Protein AF-A0A0L0MGU8-F1 (afdb_monomer_lite)

Sequence (139 aa):
MKKSCTVQTLVAVFSLLPMLAVAAPAAGQEAASKDTGKTVSWYADHQQERAQMQLRCLDDPGHLGTTPDCINAERGAIEAAHRRPRTGFGVMDPNNPAFWSEDPSTRAAKISMCRLNPQLDYCDAARRSLLIEAGKAKR

Radius of gyration: 28.42 Å; chains: 1; bounding box: 61×75×58 Å

Foldseek 3Di:
DDDDDDDDDDDDDDDDDDDDDDDDDDDPPPPPPPVQADALCVLLVQQQVLLVLCVVCLVCVPPPVPRNNNVSSLSSLVVNLVPDDDDPPFDDDLLALRNLSNPVVVLSVLCVVCVVPVPDPSNCSSNQNSCVSNVNDPD

Organism: NCBI:txid242163

Structure (mmCIF, N/CA/C/O backbone):
data_AF-A0A0L0MGU8-F1
#
_entry.id   AF-A0A0L0MGU8-F1
#
loop_
_atom_site.group_PDB
_atom_site.id
_atom_site.type_symbol
_atom_site.label_atom_id
_atom_site.label_alt_id
_atom_site.label_comp_id
_atom_site.label_asym_id
_atom_site.label_entity_id
_atom_site.label_seq_id
_atom_site.pdbx_PDB_ins_code
_atom_site.Cartn_x
_atom_site.Cartn_y
_atom_site.Cartn_z
_atom_site.occupancy
_atom_site.B_iso_or_equiv
_atom_site.auth_seq_id
_atom_site.auth_comp_id
_atom_site.auth_asym_id
_atom_site.auth_atom_id
_atom_site.pdbx_PDB_model_num
ATOM 1 N N . MET A 1 1 ? -19.861 62.316 21.724 1.00 36.38 1 MET A N 1
ATOM 2 C CA . MET A 1 1 ? -21.006 62.907 22.454 1.00 36.38 1 MET A CA 1
ATOM 3 C C . MET A 1 1 ? -21.887 61.764 22.935 1.00 36.38 1 MET A C 1
ATOM 5 O O . MET A 1 1 ? -22.315 60.966 22.117 1.00 36.38 1 MET A O 1
ATOM 9 N N . LYS A 1 2 ? -22.043 61.613 24.254 1.00 44.69 2 LYS A N 1
ATOM 10 C CA . LYS A 1 2 ? -22.791 60.523 24.902 1.00 44.69 2 LYS A CA 1
ATOM 11 C C . LYS A 1 2 ? -24.283 60.863 24.902 1.00 44.69 2 LYS A C 1
ATOM 13 O O . LYS A 1 2 ? -24.621 61.922 25.421 1.00 44.69 2 LYS A O 1
ATOM 18 N N . LYS A 1 3 ? -25.147 59.980 24.390 1.00 49.97 3 LYS A N 1
ATOM 19 C CA . LYS A 1 3 ? -26.580 59.939 24.731 1.00 49.97 3 LYS A CA 1
ATOM 20 C C . LYS A 1 3 ? -27.072 58.492 24.704 1.00 49.97 3 LYS A C 1
ATOM 22 O O . LYS A 1 3 ? -27.180 57.890 23.642 1.00 49.97 3 LYS A O 1
ATOM 27 N N . SER A 1 4 ? -27.337 57.964 25.892 1.00 45.44 4 SER A N 1
ATOM 28 C CA . SER A 1 4 ? -28.213 56.815 26.107 1.00 45.44 4 SER A CA 1
ATOM 29 C C . SER A 1 4 ? -29.667 57.258 25.928 1.00 45.44 4 SER A C 1
ATOM 31 O O . SER A 1 4 ? -30.007 58.369 26.334 1.00 45.44 4 SER A O 1
ATOM 33 N N . CYS A 1 5 ? -30.522 56.378 25.406 1.00 52.78 5 CYS A N 1
ATOM 34 C CA . CYS A 1 5 ? -31.969 56.441 25.605 1.00 52.78 5 CYS A CA 1
ATOM 35 C C . CYS A 1 5 ? -32.455 55.069 26.079 1.00 52.78 5 CYS A C 1
ATOM 37 O O . CYS A 1 5 ? -32.293 54.065 25.390 1.00 52.78 5 CYS A O 1
ATOM 39 N N . THR A 1 6 ? -33.021 55.068 27.279 1.00 51.78 6 THR A N 1
ATOM 40 C CA . THR A 1 6 ? -33.770 53.978 27.910 1.00 51.78 6 THR A CA 1
ATOM 41 C C . THR A 1 6 ? -35.263 54.199 27.648 1.00 51.78 6 THR A C 1
ATOM 43 O O . THR A 1 6 ? -35.651 55.339 27.402 1.00 51.78 6 THR A O 1
ATOM 46 N N . VAL A 1 7 ? -36.057 53.126 27.778 1.00 45.31 7 VAL A N 1
ATOM 47 C CA . VAL A 1 7 ? -37.510 52.990 28.076 1.00 45.31 7 VAL A CA 1
ATOM 48 C C . VAL A 1 7 ? -38.014 51.889 27.126 1.00 45.31 7 VAL A C 1
ATOM 50 O O . VAL A 1 7 ? -37.855 51.999 25.922 1.00 45.31 7 VAL A O 1
ATOM 53 N N . GLN A 1 8 ? -38.505 50.739 27.585 1.00 46.28 8 GLN A N 1
ATOM 54 C CA . GLN A 1 8 ? -39.774 50.649 28.293 1.00 46.28 8 GLN A CA 1
ATOM 55 C C . GLN A 1 8 ? -39.911 49.305 29.020 1.00 46.28 8 GLN A C 1
ATOM 57 O O . GLN A 1 8 ? -39.712 48.236 28.450 1.00 46.28 8 GLN A O 1
ATOM 62 N N . THR A 1 9 ? -40.259 49.390 30.295 1.00 50.53 9 THR A N 1
ATOM 63 C CA . THR A 1 9 ? -40.618 48.299 31.196 1.00 50.53 9 THR A CA 1
ATOM 64 C C . THR A 1 9 ? -42.055 47.843 30.945 1.00 50.53 9 THR A C 1
ATOM 66 O O . THR A 1 9 ? -42.967 48.666 30.935 1.00 50.53 9 THR A O 1
ATOM 69 N N . LEU A 1 10 ? -42.276 46.531 30.859 1.00 52.03 10 LEU A N 1
ATOM 70 C CA . LEU A 1 10 ? -43.550 45.908 31.216 1.00 52.03 10 LEU A CA 1
ATOM 71 C C . LEU A 1 10 ? -43.254 44.742 32.158 1.00 52.03 10 LEU A C 1
ATOM 73 O O . LEU A 1 10 ? -42.596 43.769 31.804 1.00 52.03 10 LEU A O 1
ATOM 77 N N . VAL A 1 11 ? -43.695 44.922 33.398 1.00 45.81 11 VAL A N 1
ATOM 78 C CA . VAL A 1 11 ? -43.635 43.955 34.489 1.00 45.81 11 VAL A CA 1
ATOM 79 C C . VAL A 1 11 ? -44.776 42.960 34.294 1.00 45.81 11 VAL A C 1
ATOM 81 O O . VAL A 1 11 ? -45.930 43.371 34.200 1.00 45.81 11 VAL A O 1
ATOM 84 N N . ALA A 1 12 ? -44.470 41.665 34.293 1.00 48.97 12 ALA A N 1
ATOM 85 C CA . ALA A 1 12 ? -45.439 40.612 34.571 1.00 48.97 12 ALA A CA 1
ATOM 86 C C . ALA A 1 12 ? -44.820 39.645 35.588 1.00 48.97 12 ALA A C 1
ATOM 88 O O . ALA A 1 12 ? -43.673 39.220 35.460 1.00 48.97 12 ALA A O 1
ATOM 89 N N . VAL A 1 13 ? -45.580 39.405 36.648 1.00 48.03 13 VAL A N 1
ATOM 90 C CA . VAL A 1 13 ? -45.213 38.732 37.897 1.00 48.03 13 VAL A CA 1
ATOM 91 C C . VAL A 1 13 ? -45.676 37.265 37.839 1.00 48.03 13 VAL A C 1
ATOM 93 O O . VAL A 1 13 ? -46.627 36.972 37.122 1.00 48.03 13 VAL A O 1
ATOM 96 N N . PHE A 1 14 ? -45.072 36.406 38.678 1.00 41.47 14 PHE A N 1
ATOM 97 C CA . PHE A 1 14 ? -45.478 35.030 39.042 1.00 41.47 14 PHE A CA 1
ATOM 98 C C . PHE A 1 14 ? -45.210 33.961 37.957 1.00 41.47 14 PHE A C 1
ATOM 100 O O . PHE A 1 14 ? -45.707 34.045 36.849 1.00 41.47 14 PHE A O 1
ATOM 107 N N . SER A 1 15 ? -44.451 32.884 38.184 1.00 46.53 15 SER A N 1
ATOM 108 C CA . SER A 1 15 ? -44.480 31.981 39.341 1.00 46.53 15 SER A CA 1
ATOM 109 C C . SER A 1 15 ? -43.186 31.157 39.448 1.00 46.53 15 SER A C 1
ATOM 111 O O . SER A 1 15 ? -42.665 30.686 38.438 1.00 46.53 15 SER A O 1
ATOM 113 N N . LEU A 1 16 ? -42.705 30.933 40.676 1.00 51.34 16 LEU A N 1
ATOM 114 C CA . LEU A 1 16 ? -41.735 29.881 40.993 1.00 51.34 16 LEU A CA 1
ATOM 115 C C . LEU A 1 16 ? -42.371 28.498 40.765 1.00 51.34 16 LEU A C 1
ATOM 117 O O . LEU A 1 16 ? -43.395 28.194 41.375 1.00 51.34 16 LEU A O 1
ATOM 121 N N . LEU A 1 17 ? -41.715 27.642 39.978 1.00 47.06 17 LEU A N 1
ATOM 122 C CA . LEU A 1 17 ? -41.914 26.188 39.981 1.00 47.06 17 LEU A CA 1
ATOM 123 C C . LEU A 1 17 ? -40.581 25.509 40.354 1.00 47.06 17 LEU A C 1
ATOM 125 O O . LEU A 1 17 ? -39.567 25.812 39.722 1.00 47.06 17 LEU A O 1
ATOM 129 N N . PRO A 1 18 ? -40.544 24.593 41.340 1.00 48.75 18 PRO A N 1
ATOM 130 C CA . PRO A 1 18 ? -39.345 23.832 41.666 1.00 48.75 18 PRO A CA 1
ATOM 131 C C . PRO A 1 18 ? -39.256 22.615 40.733 1.00 48.75 18 PRO A C 1
ATOM 133 O O . PRO A 1 18 ? -40.140 21.760 40.747 1.00 48.75 18 PRO A O 1
ATOM 136 N N . MET A 1 19 ? -38.200 22.503 39.922 1.00 51.31 19 MET A N 1
ATOM 137 C CA . MET A 1 19 ? -37.907 21.246 39.223 1.00 51.31 19 MET A CA 1
ATOM 138 C C . MET A 1 19 ? -37.027 20.358 40.106 1.00 51.31 19 MET A C 1
ATOM 140 O O . MET A 1 19 ? -35.872 20.672 40.389 1.00 51.31 19 MET A O 1
ATOM 144 N N . LEU A 1 20 ? -37.629 19.254 40.550 1.00 50.72 20 LEU A N 1
ATOM 145 C CA . LEU A 1 20 ? -37.010 18.116 41.221 1.00 50.72 20 LEU A CA 1
ATOM 146 C C . LEU A 1 20 ? -35.791 17.604 40.439 1.00 50.72 20 LEU A C 1
ATOM 148 O O . LEU A 1 20 ? -35.896 17.244 39.267 1.00 50.72 20 LEU A O 1
ATOM 152 N N . ALA A 1 21 ? -34.657 17.494 41.127 1.00 55.78 21 ALA A N 1
ATOM 153 C CA . ALA A 1 21 ? -33.496 16.752 40.663 1.00 55.78 21 ALA A CA 1
ATOM 154 C C . ALA A 1 21 ? -33.784 15.241 40.731 1.00 55.78 21 ALA A C 1
ATOM 156 O O . ALA A 1 21 ? -33.847 14.663 41.816 1.00 55.78 21 ALA A O 1
ATOM 157 N N . VAL A 1 22 ? -33.947 14.593 39.575 1.00 57.03 22 VAL A N 1
ATOM 158 C CA . VAL A 1 22 ? -33.895 13.129 39.461 1.00 57.03 22 VAL A CA 1
ATOM 159 C C . VAL A 1 22 ? -32.433 12.728 39.285 1.00 57.03 22 VAL A C 1
ATOM 161 O O . VAL A 1 22 ? -31.855 12.884 38.212 1.00 57.03 22 VAL A O 1
ATOM 164 N N . ALA A 1 23 ? -31.829 12.219 40.357 1.00 57.06 23 ALA A N 1
ATOM 165 C CA . ALA A 1 23 ? -30.581 11.474 40.286 1.00 57.06 23 ALA A CA 1
ATOM 166 C C . ALA A 1 23 ? -30.897 10.045 39.812 1.00 57.06 23 ALA A C 1
ATOM 168 O O . ALA A 1 23 ? -31.479 9.258 40.557 1.00 57.06 23 ALA A O 1
ATOM 169 N N . ALA A 1 24 ? -30.546 9.721 38.567 1.00 56.38 24 ALA A N 1
ATOM 170 C CA . ALA A 1 24 ? -30.575 8.350 38.060 1.00 56.38 24 ALA A CA 1
ATOM 171 C C . ALA A 1 24 ? -29.214 7.667 38.315 1.00 56.38 24 ALA A C 1
ATOM 173 O O . ALA A 1 24 ? -28.176 8.305 38.1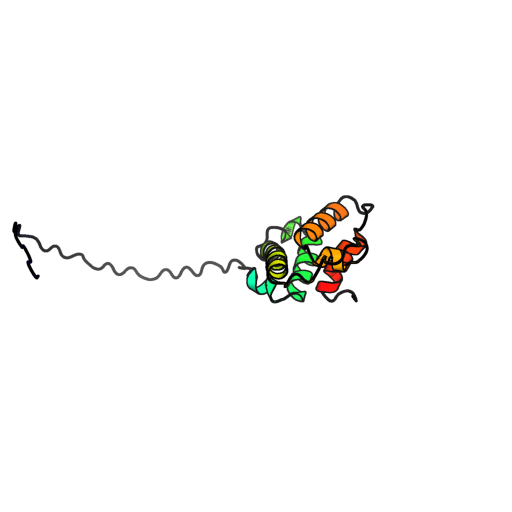14 1.00 56.38 24 ALA A O 1
ATOM 174 N N . PRO A 1 25 ? -29.192 6.395 38.760 1.00 46.19 25 PRO A N 1
ATOM 175 C CA . PRO A 1 25 ? -27.962 5.666 39.028 1.00 46.19 25 PRO A CA 1
ATOM 176 C C . PRO A 1 25 ? -27.292 5.190 37.733 1.00 46.19 25 PRO A C 1
ATOM 178 O O . PRO A 1 25 ? -27.918 5.038 36.685 1.00 46.19 25 PRO A O 1
ATOM 181 N N . ALA A 1 26 ? -25.987 4.961 37.853 1.00 54.75 26 ALA A N 1
ATOM 182 C CA . ALA A 1 26 ? -25.065 4.569 36.803 1.00 54.75 26 ALA A CA 1
ATOM 183 C C . ALA A 1 26 ? -25.521 3.342 35.995 1.00 54.75 26 ALA A C 1
ATOM 185 O O . ALA A 1 26 ? -25.708 2.256 36.537 1.00 54.75 26 ALA A O 1
ATOM 186 N N . ALA A 1 27 ? -25.546 3.496 34.674 1.00 46.25 27 ALA A N 1
ATOM 187 C CA . ALA A 1 27 ? -25.227 2.419 33.752 1.00 46.25 27 ALA A CA 1
ATOM 188 C C . ALA A 1 27 ? -23.926 2.819 33.055 1.00 46.25 27 ALA A C 1
ATOM 190 O O . ALA A 1 27 ? -23.930 3.483 32.020 1.00 46.25 27 ALA A O 1
ATOM 191 N N . GLY A 1 28 ? -22.798 2.453 33.667 1.00 45.72 28 GLY A N 1
ATOM 192 C CA . GLY A 1 28 ? -21.549 2.330 32.933 1.00 45.72 28 GLY A CA 1
ATOM 193 C C . GLY A 1 28 ? -21.774 1.281 31.856 1.00 45.72 28 GLY A C 1
ATOM 194 O O . GLY A 1 28 ? -21.688 0.086 32.120 1.00 45.72 28 GLY A O 1
ATOM 195 N N . GLN A 1 29 ? -22.136 1.726 30.655 1.00 46.06 29 GLN A N 1
ATOM 196 C CA . GLN A 1 29 ? -21.973 0.916 29.465 1.00 46.06 29 GLN A CA 1
ATOM 197 C C . GLN A 1 29 ? -20.467 0.777 29.277 1.00 46.06 29 GLN A C 1
ATOM 199 O O . GLN A 1 29 ? -19.837 1.574 28.585 1.00 46.06 29 GLN A O 1
ATOM 204 N N . GLU A 1 30 ? -19.889 -0.245 29.900 1.00 49.94 30 GLU A N 1
ATOM 205 C CA . GLU A 1 30 ? -18.697 -0.878 29.363 1.00 49.94 30 GLU A CA 1
ATOM 206 C C . GLU A 1 30 ? -19.142 -1.512 28.045 1.00 49.94 30 GLU A C 1
ATOM 208 O O . GLU A 1 30 ? -19.523 -2.678 27.949 1.00 49.94 30 GLU A O 1
ATOM 213 N N . ALA A 1 31 ? -19.255 -0.651 27.030 1.00 45.81 31 ALA A N 1
ATOM 214 C CA . ALA A 1 31 ? -19.404 -1.064 25.661 1.00 45.81 31 ALA A CA 1
ATOM 215 C C . ALA A 1 31 ? -18.227 -1.992 25.418 1.00 45.81 31 ALA A C 1
ATOM 217 O O . ALA A 1 31 ? -17.081 -1.557 25.531 1.00 45.81 31 ALA A O 1
ATOM 218 N N . ALA A 1 32 ? -18.536 -3.264 25.150 1.00 46.69 32 ALA A N 1
ATOM 219 C CA . ALA A 1 32 ? -17.589 -4.240 24.648 1.00 46.69 32 ALA A CA 1
ATOM 220 C C . ALA A 1 32 ? -16.606 -3.499 23.746 1.00 46.69 32 ALA A C 1
ATOM 222 O O . ALA A 1 32 ? -17.055 -2.890 22.769 1.00 46.69 32 ALA A O 1
ATOM 223 N N . SER A 1 33 ? -15.329 -3.456 24.143 1.00 44.53 33 SER A N 1
ATOM 224 C CA . SER A 1 33 ? -14.270 -2.808 23.375 1.00 44.53 33 SER A CA 1
ATOM 225 C C . SER A 1 33 ? -14.278 -3.429 21.988 1.00 44.53 33 SER A C 1
ATOM 227 O O . SER A 1 33 ? -13.662 -4.463 21.746 1.00 44.53 33 SER A O 1
ATOM 229 N N . LYS A 1 34 ? -15.052 -2.825 21.082 1.00 60.00 34 LYS A N 1
ATOM 230 C CA . LYS A 1 34 ? -14.934 -3.027 19.652 1.00 60.00 34 LYS A CA 1
ATOM 231 C C . LYS A 1 34 ? -13.498 -2.658 19.390 1.00 60.00 34 LYS A C 1
ATOM 233 O O . LYS A 1 34 ? -13.148 -1.513 19.649 1.00 60.00 34 LYS A O 1
ATOM 238 N N . ASP A 1 35 ? -12.693 -3.635 18.991 1.00 59.81 35 ASP A N 1
ATOM 239 C CA . ASP A 1 35 ? -11.323 -3.423 18.550 1.00 59.81 35 ASP A CA 1
ATOM 240 C C . ASP A 1 35 ? -11.303 -2.171 17.668 1.00 59.81 35 ASP A C 1
ATOM 242 O O . ASP A 1 35 ? -11.843 -2.157 16.558 1.00 59.81 35 ASP A O 1
ATOM 246 N N . THR A 1 36 ? -10.833 -1.060 18.236 1.00 76.56 36 THR A N 1
ATOM 247 C CA . THR A 1 36 ? -10.993 0.256 17.618 1.00 76.56 36 THR A CA 1
ATOM 248 C C . THR A 1 36 ? -9.993 0.448 16.483 1.00 76.56 36 THR A C 1
ATOM 250 O O . THR A 1 36 ? -10.053 1.468 15.793 1.00 76.56 36 THR A O 1
ATOM 253 N N . GLY A 1 37 ? -9.113 -0.537 16.246 1.00 86.50 37 GLY A N 1
ATOM 254 C CA . GLY A 1 37 ? -7.969 -0.415 15.359 1.00 86.50 37 GLY A CA 1
ATOM 255 C C . GLY A 1 37 ? -7.040 0.723 15.785 1.00 86.50 37 GLY A C 1
ATOM 256 O O . GLY A 1 37 ? -7.343 1.554 16.645 1.00 86.50 37 GLY A O 1
ATOM 257 N N . LYS A 1 38 ? -5.868 0.800 15.165 1.00 97.06 38 LYS A N 1
ATOM 258 C CA . LYS A 1 38 ? -5.007 1.982 15.309 1.00 97.06 38 LYS A CA 1
ATOM 259 C C . LYS A 1 38 ? -5.559 3.102 14.440 1.00 97.06 38 LYS A C 1
ATOM 261 O O . LYS A 1 38 ? -6.153 2.849 13.394 1.00 97.06 38 LYS A O 1
ATOM 266 N N . THR A 1 39 ? -5.388 4.346 14.874 1.00 97.88 39 THR A N 1
ATOM 267 C CA . THR A 1 39 ? -5.908 5.508 14.144 1.00 97.88 39 THR A CA 1
ATOM 268 C C . THR A 1 39 ? -5.160 5.724 12.828 1.00 97.88 39 THR A C 1
ATOM 270 O O . THR A 1 39 ? -4.033 5.263 12.639 1.00 97.88 39 THR A O 1
ATOM 273 N N . VAL A 1 40 ? -5.775 6.490 11.925 1.00 98.38 40 VAL A N 1
ATOM 274 C CA . VAL A 1 40 ? -5.146 6.923 10.667 1.00 98.38 40 VAL A CA 1
ATOM 275 C C . VAL A 1 40 ? -3.820 7.645 10.929 1.00 98.38 40 VAL A C 1
ATOM 277 O O . VAL A 1 40 ? -2.803 7.295 10.334 1.00 98.38 40 VAL A O 1
ATOM 280 N N . SER A 1 41 ? -3.811 8.587 11.880 1.00 98.06 41 SER A N 1
ATOM 281 C CA . SER A 1 41 ? -2.615 9.346 12.255 1.00 98.06 41 SER A CA 1
ATOM 282 C C . SER A 1 41 ? -1.503 8.451 12.798 1.00 98.06 41 SER A C 1
ATOM 284 O O . SER A 1 41 ? -0.351 8.621 12.412 1.00 98.06 41 SER A O 1
ATOM 286 N N . TRP A 1 42 ? -1.845 7.448 13.617 1.00 98.44 42 TRP A N 1
ATOM 287 C CA . TRP A 1 42 ? -0.872 6.474 14.100 1.00 98.44 42 TRP A CA 1
ATOM 288 C C . TRP A 1 42 ? -0.229 5.742 12.923 1.00 98.44 42 TRP A C 1
ATOM 290 O O . TRP A 1 42 ? 0.992 5.713 12.812 1.00 98.44 42 TRP A O 1
ATOM 300 N N . TYR A 1 43 ? -1.025 5.227 11.983 1.00 98.56 43 TYR A N 1
ATOM 301 C CA . TYR A 1 43 ? -0.472 4.580 10.795 1.00 98.56 43 TYR A CA 1
ATOM 302 C C . TYR A 1 43 ? 0.331 5.536 9.916 1.00 98.56 43 TYR A C 1
ATOM 304 O O . TYR A 1 43 ? 1.304 5.097 9.308 1.00 98.56 43 TYR A O 1
ATOM 312 N N . ALA A 1 44 ? -0.026 6.819 9.837 1.00 98.44 44 ALA A N 1
ATOM 313 C CA . ALA A 1 44 ? 0.750 7.808 9.094 1.00 98.44 44 ALA A CA 1
ATOM 314 C C . ALA A 1 44 ? 2.173 7.963 9.665 1.00 98.44 44 ALA A C 1
ATOM 316 O O . ALA A 1 44 ? 3.136 7.999 8.894 1.00 98.44 44 ALA A O 1
ATOM 317 N N . ASP A 1 45 ? 2.299 7.956 10.994 1.00 98.38 45 ASP A N 1
ATOM 318 C CA . ASP A 1 45 ? 3.569 8.097 11.718 1.00 98.38 45 ASP A CA 1
ATOM 319 C C . ASP A 1 45 ? 4.394 6.793 11.770 1.00 98.38 45 ASP A C 1
ATOM 321 O O . ASP A 1 45 ? 5.618 6.836 11.883 1.00 98.38 45 ASP A O 1
ATOM 325 N N . HIS A 1 46 ? 3.749 5.631 11.624 1.00 98.50 46 HIS A N 1
ATOM 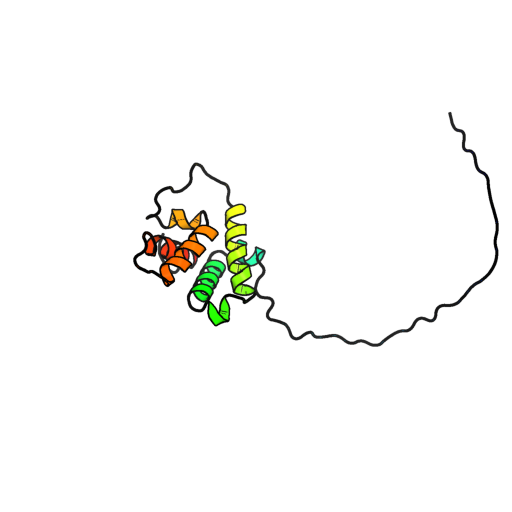326 C CA . HIS A 1 46 ? 4.364 4.305 11.772 1.00 98.50 46 HIS A CA 1
ATOM 327 C C . HIS A 1 46 ? 4.433 3.576 10.424 1.00 98.50 46 HIS A C 1
ATOM 329 O O . HIS A 1 46 ? 3.611 2.715 10.096 1.00 98.50 46 HIS A O 1
ATOM 335 N N . GLN A 1 47 ? 5.410 3.962 9.594 1.00 98.19 47 GLN A N 1
ATOM 336 C CA . GLN A 1 47 ? 5.525 3.477 8.213 1.00 98.19 47 GLN A CA 1
ATOM 337 C C . GLN A 1 47 ? 5.607 1.952 8.105 1.00 98.19 47 GLN A C 1
ATOM 339 O O . GLN A 1 47 ? 4.960 1.371 7.231 1.00 98.19 47 GLN A O 1
ATOM 344 N N . GLN A 1 48 ? 6.411 1.313 8.952 1.00 98.44 48 GLN A N 1
ATOM 345 C CA . GLN A 1 48 ? 6.668 -0.115 8.829 1.00 98.44 48 GLN A CA 1
ATOM 346 C C . GLN A 1 48 ? 5.431 -0.933 9.206 1.00 98.44 48 GLN A C 1
ATOM 348 O O . GLN A 1 48 ? 5.027 -1.834 8.472 1.00 98.44 48 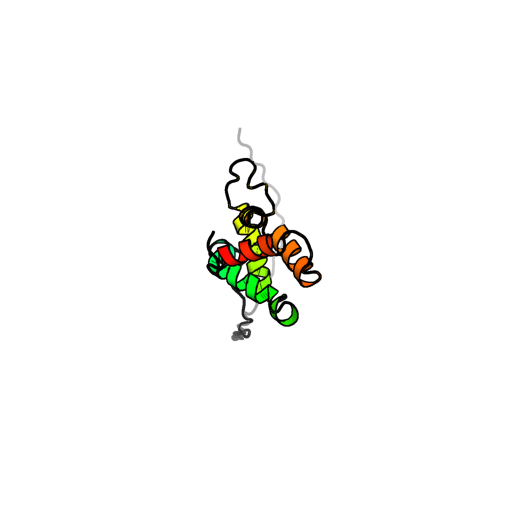GLN A O 1
ATOM 353 N N . GLU A 1 49 ? 4.792 -0.584 10.315 1.00 98.69 49 GLU A N 1
ATOM 354 C CA . GLU A 1 49 ? 3.598 -1.238 10.836 1.00 98.69 49 GLU A CA 1
ATOM 355 C C . GLU A 1 49 ? 2.401 -1.027 9.915 1.00 98.69 49 GLU A C 1
ATOM 357 O O . GLU A 1 49 ? 1.634 -1.961 9.672 1.00 98.69 49 GLU A O 1
ATOM 362 N N . ARG A 1 50 ? 2.281 0.167 9.326 1.00 98.56 50 ARG A N 1
ATOM 363 C CA . ARG A 1 50 ? 1.307 0.442 8.271 1.00 98.56 50 ARG A CA 1
ATOM 364 C C . ARG A 1 50 ? 1.488 -0.488 7.080 1.00 98.56 50 ARG A C 1
ATOM 366 O O . ARG A 1 50 ? 0.533 -1.148 6.679 1.00 98.56 50 ARG A O 1
ATOM 373 N N . ALA A 1 51 ? 2.699 -0.576 6.538 1.00 98.44 51 ALA A N 1
ATOM 374 C CA . ALA A 1 51 ? 2.968 -1.409 5.371 1.00 98.44 51 ALA A CA 1
ATOM 375 C C . ALA A 1 51 ? 2.778 -2.906 5.671 1.00 98.44 51 ALA A C 1
ATOM 377 O O . ALA A 1 51 ? 2.257 -3.653 4.842 1.00 98.44 51 ALA A O 1
ATOM 378 N N . GLN A 1 52 ? 3.137 -3.358 6.876 1.00 98.50 52 GLN A N 1
ATOM 379 C CA . GLN A 1 52 ? 2.849 -4.719 7.330 1.00 98.50 52 GLN A CA 1
ATOM 380 C C . GLN A 1 52 ? 1.346 -4.986 7.440 1.00 98.50 52 GLN A C 1
ATOM 382 O O . GLN A 1 52 ? 0.897 -6.061 7.040 1.00 98.50 52 GLN A O 1
ATOM 387 N N . MET A 1 53 ? 0.568 -4.024 7.946 1.00 98.31 53 MET A N 1
ATOM 388 C CA . MET A 1 53 ? -0.884 -4.142 7.974 1.00 98.31 53 MET A CA 1
ATOM 389 C C . MET A 1 53 ? -1.459 -4.207 6.560 1.00 98.31 53 MET A C 1
ATOM 391 O O . MET A 1 53 ? -2.195 -5.142 6.268 1.00 98.31 53 MET A O 1
ATOM 395 N N . GLN A 1 54 ? -1.056 -3.306 5.660 1.00 98.12 54 GLN A N 1
ATOM 396 C CA . GLN A 1 54 ? -1.489 -3.321 4.259 1.00 98.12 54 GLN A CA 1
ATOM 397 C C . GLN A 1 54 ? -1.200 -4.673 3.585 1.00 98.12 54 GLN A C 1
ATOM 399 O O . GLN A 1 54 ? -2.063 -5.195 2.888 1.00 98.12 54 GLN A O 1
ATOM 404 N N . LEU A 1 55 ? -0.041 -5.293 3.843 1.00 97.44 55 LEU A N 1
ATOM 405 C CA . LEU A 1 55 ? 0.245 -6.649 3.353 1.00 97.44 55 LEU A CA 1
ATOM 406 C C . LEU A 1 55 ? -0.747 -7.688 3.893 1.00 97.44 55 LEU A C 1
ATOM 408 O O . LEU A 1 55 ? -1.268 -8.471 3.108 1.00 97.44 55 LEU A O 1
ATOM 412 N N . ARG A 1 56 ? -1.070 -7.663 5.193 1.00 96.75 56 ARG A N 1
ATOM 413 C CA . ARG A 1 56 ? -2.089 -8.566 5.763 1.00 96.75 56 ARG A CA 1
ATOM 414 C C . ARG A 1 56 ? -3.461 -8.362 5.119 1.00 96.75 56 ARG A C 1
ATOM 416 O O . ARG A 1 56 ? -4.117 -9.338 4.775 1.00 96.75 56 ARG A O 1
ATOM 423 N N . CYS A 1 57 ? -3.866 -7.111 4.903 1.00 96.25 57 CYS A N 1
ATOM 424 C CA . CYS A 1 57 ? -5.126 -6.775 4.234 1.00 96.25 57 CYS A CA 1
ATOM 425 C C . CYS A 1 57 ? -5.175 -7.294 2.790 1.00 96.25 57 CYS A C 1
ATOM 427 O O . CYS A 1 57 ? -6.228 -7.697 2.301 1.00 96.25 57 CYS A O 1
ATOM 429 N N . LEU A 1 58 ? -4.035 -7.281 2.095 1.00 94.44 58 LEU A N 1
ATOM 430 C CA . LEU A 1 58 ? -3.914 -7.814 0.742 1.00 94.44 58 LEU A CA 1
ATOM 431 C C . LEU A 1 58 ? -3.937 -9.344 0.718 1.00 94.44 58 LEU A C 1
ATOM 433 O O . LEU A 1 58 ? -4.501 -9.911 -0.214 1.00 94.44 58 LEU A O 1
ATOM 437 N N . ASP A 1 59 ? -3.351 -10.005 1.712 1.00 93.62 59 ASP A N 1
ATOM 438 C CA . ASP A 1 59 ? -3.327 -11.467 1.791 1.00 93.62 59 ASP A CA 1
ATOM 439 C C . ASP A 1 59 ? -4.717 -12.038 2.152 1.00 93.62 59 ASP A C 1
ATOM 441 O O . ASP A 1 59 ? -5.094 -13.090 1.636 1.00 93.62 59 ASP A O 1
ATOM 445 N N . ASP A 1 60 ? -5.520 -11.311 2.940 1.00 94.56 60 ASP A N 1
ATOM 446 C CA . ASP A 1 60 ? -6.884 -11.704 3.330 1.00 94.56 60 ASP A CA 1
ATOM 447 C C . ASP A 1 60 ? -7.905 -10.548 3.202 1.00 94.56 60 ASP A C 1
ATOM 449 O O . ASP A 1 60 ? -8.394 -10.003 4.198 1.00 94.56 60 ASP A O 1
ATOM 453 N N . PRO A 1 61 ? -8.267 -10.142 1.970 1.00 92.44 61 PRO A N 1
ATOM 454 C CA . PRO A 1 61 ? -9.190 -9.028 1.760 1.00 92.44 61 PRO A CA 1
ATOM 455 C C . PRO A 1 61 ? -10.618 -9.348 2.218 1.00 92.44 61 PRO A C 1
ATOM 457 O O . PRO A 1 61 ? -11.373 -8.424 2.507 1.00 92.44 61 PRO A O 1
ATOM 460 N N . GLY A 1 62 ? -10.996 -10.632 2.257 1.00 93.69 62 GLY A N 1
ATOM 461 C CA . GLY A 1 62 ? -12.356 -11.073 2.560 1.00 93.69 62 GLY A CA 1
ATOM 462 C C . GLY A 1 62 ? -12.700 -10.916 4.035 1.00 93.69 62 GLY A C 1
ATOM 463 O O . GLY A 1 62 ? -13.791 -10.450 4.353 1.00 93.69 62 GLY A O 1
ATOM 464 N N . HIS A 1 63 ? -11.764 -11.249 4.927 1.00 94.69 63 HIS A N 1
ATOM 465 C CA . HIS A 1 63 ? -11.985 -11.115 6.368 1.00 94.69 63 HIS A CA 1
ATOM 466 C C . HIS A 1 63 ? -11.451 -9.792 6.919 1.00 94.69 63 HIS A C 1
ATOM 468 O O . HIS A 1 63 ? -12.072 -9.205 7.804 1.00 94.69 63 HIS A O 1
ATOM 474 N N . LEU A 1 64 ? -10.312 -9.304 6.410 1.00 94.69 64 LEU A N 1
ATOM 475 C CA . LEU A 1 64 ? -9.644 -8.134 6.985 1.00 94.69 64 LEU A CA 1
ATOM 476 C C . LEU A 1 64 ? -9.975 -6.823 6.272 1.00 94.69 64 LEU A C 1
ATOM 478 O O . LEU A 1 64 ? -9.909 -5.770 6.904 1.00 94.69 64 LEU A O 1
ATOM 482 N N . GLY A 1 65 ? -10.355 -6.849 4.992 1.00 91.38 65 GLY A N 1
ATOM 483 C CA . GLY A 1 65 ? -10.446 -5.645 4.155 1.00 91.38 65 GLY A CA 1
ATOM 484 C C . GLY A 1 65 ? -11.378 -4.551 4.690 1.00 91.38 65 GLY A C 1
ATOM 485 O O . GLY A 1 65 ? -11.111 -3.368 4.489 1.00 91.38 65 GLY A O 1
ATOM 486 N N . THR A 1 66 ? -12.435 -4.922 5.418 1.00 94.75 66 THR A N 1
ATOM 487 C CA . THR A 1 66 ? -13.407 -3.982 6.006 1.00 94.75 66 THR A CA 1
ATOM 488 C C . THR A 1 66 ? -13.144 -3.664 7.478 1.00 94.75 66 THR A C 1
ATOM 490 O O . THR A 1 66 ? -13.932 -2.951 8.101 1.00 94.75 66 THR A O 1
ATOM 493 N N . THR A 1 67 ? -12.074 -4.201 8.065 1.00 96.44 67 THR A N 1
ATOM 494 C CA . THR A 1 67 ? -11.714 -3.914 9.459 1.00 96.44 67 THR A CA 1
ATOM 495 C C . THR A 1 67 ? -11.239 -2.464 9.608 1.00 96.44 67 THR A C 1
ATOM 497 O O . THR A 1 67 ? -10.642 -1.912 8.674 1.00 96.44 67 THR A O 1
ATOM 500 N N . PRO A 1 68 ? -11.443 -1.834 10.784 1.00 97.38 68 PRO A N 1
ATOM 501 C CA . PRO A 1 68 ? -10.919 -0.495 11.052 1.00 97.38 68 PRO A CA 1
ATOM 502 C C . PRO A 1 68 ? -9.414 -0.396 10.803 1.00 97.38 68 PRO A C 1
ATOM 504 O O . PRO A 1 68 ? -8.942 0.602 10.272 1.00 97.38 68 PRO A O 1
ATOM 507 N N . ASP A 1 69 ? -8.668 -1.451 11.125 1.00 96.81 69 ASP A N 1
ATOM 508 C CA . ASP A 1 69 ? -7.216 -1.484 11.002 1.00 96.81 69 ASP A CA 1
ATOM 509 C C . ASP A 1 69 ? -6.747 -1.453 9.534 1.00 96.81 69 ASP A C 1
ATOM 511 O O . ASP A 1 69 ? -5.843 -0.687 9.198 1.00 96.81 69 ASP A O 1
ATOM 515 N N . CYS A 1 70 ? -7.404 -2.189 8.628 1.00 96.94 70 CYS A N 1
ATOM 516 C CA . CYS A 1 70 ? -7.102 -2.119 7.193 1.00 96.94 70 CYS A CA 1
ATOM 517 C C . CYS A 1 70 ? -7.486 -0.775 6.571 1.00 96.94 70 CYS A C 1
ATOM 519 O O . CYS A 1 70 ? -6.703 -0.189 5.819 1.00 96.94 70 CYS A O 1
ATOM 521 N N . ILE A 1 71 ? -8.663 -0.250 6.924 1.00 97.19 71 ILE A N 1
ATOM 522 C CA . ILE A 1 71 ? -9.130 1.055 6.441 1.00 97.19 71 ILE A CA 1
ATOM 523 C C . ILE A 1 71 ? -8.193 2.170 6.924 1.00 97.19 71 ILE A C 1
ATOM 525 O O . ILE A 1 71 ? -7.825 3.057 6.150 1.00 97.19 71 ILE A O 1
ATOM 529 N N . ASN A 1 72 ? -7.783 2.129 8.193 1.00 98.19 72 ASN A N 1
ATOM 530 C CA . ASN A 1 72 ? -6.911 3.143 8.773 1.00 98.19 72 ASN A CA 1
ATOM 531 C C . ASN A 1 72 ? -5.470 3.026 8.270 1.00 98.19 72 ASN A C 1
ATOM 533 O O . ASN A 1 72 ? -4.834 4.060 8.083 1.00 98.19 72 ASN A O 1
ATOM 537 N N . ALA A 1 73 ? -4.965 1.819 7.994 1.00 98.31 73 ALA A N 1
ATOM 538 C CA . ALA A 1 73 ? -3.645 1.639 7.394 1.00 98.31 73 ALA A CA 1
ATOM 539 C C . ALA A 1 73 ? -3.576 2.235 5.980 1.00 98.31 73 ALA A C 1
ATOM 541 O O . ALA A 1 73 ? -2.616 2.936 5.658 1.00 98.31 73 ALA A O 1
ATOM 542 N N . GLU A 1 74 ? -4.613 2.026 5.164 1.00 97.88 74 GLU A N 1
ATOM 543 C CA . GLU A 1 74 ? -4.690 2.607 3.822 1.00 97.88 74 GLU A CA 1
ATOM 544 C C . GLU A 1 74 ? -4.777 4.137 3.873 1.00 97.88 74 GLU A C 1
ATOM 546 O O . GLU A 1 74 ? -3.961 4.841 3.274 1.00 97.88 74 GLU A O 1
ATOM 551 N N . ARG A 1 75 ? -5.702 4.674 4.676 1.00 98.31 75 ARG A N 1
ATOM 552 C CA . ARG A 1 75 ? -5.834 6.127 4.870 1.00 98.31 75 ARG A CA 1
ATOM 553 C C . ARG A 1 75 ? -4.565 6.745 5.455 1.00 98.31 75 ARG A C 1
ATOM 555 O O . ARG A 1 75 ? -4.185 7.841 5.058 1.00 98.31 75 ARG A O 1
ATOM 562 N N . GLY A 1 76 ? -3.888 6.036 6.356 1.00 98.50 76 GLY A N 1
ATOM 563 C CA . GLY A 1 76 ? -2.634 6.479 6.957 1.00 98.50 76 GLY A CA 1
ATOM 564 C C . GLY A 1 76 ? -1.511 6.571 5.929 1.00 98.50 76 GLY A C 1
ATOM 565 O O . GLY A 1 76 ? -0.640 7.428 6.051 1.00 98.50 76 GLY A O 1
ATOM 566 N N . ALA A 1 77 ? -1.534 5.743 4.879 1.00 98.25 77 ALA A N 1
ATOM 567 C CA . ALA A 1 77 ? -0.548 5.816 3.803 1.00 98.25 77 ALA A CA 1
ATOM 568 C C . ALA A 1 77 ? -0.753 7.087 2.975 1.00 98.25 77 ALA A C 1
ATOM 570 O O . ALA A 1 77 ? 0.207 7.805 2.698 1.00 98.25 77 ALA A O 1
ATOM 571 N N . ILE A 1 78 ? -2.011 7.386 2.648 1.00 97.69 78 ILE A N 1
ATOM 572 C CA . ILE A 1 78 ? -2.417 8.600 1.931 1.00 97.69 78 ILE A CA 1
ATOM 573 C C . ILE A 1 78 ? -2.062 9.845 2.751 1.00 97.69 78 ILE A C 1
ATOM 575 O O . ILE A 1 78 ? -1.432 10.771 2.242 1.00 97.69 78 ILE A O 1
ATOM 579 N N . GLU A 1 79 ? -2.393 9.851 4.043 1.00 98.25 79 GLU A N 1
ATOM 580 C CA . GLU A 1 79 ? -2.044 10.946 4.947 1.00 98.25 79 GLU A CA 1
ATOM 581 C C . GLU A 1 79 ? -0.522 11.142 5.036 1.00 98.25 79 GLU A C 1
ATOM 583 O O . GLU A 1 79 ? -0.036 12.266 4.895 1.00 98.25 79 GLU A O 1
ATOM 588 N N . ALA A 1 80 ? 0.250 10.061 5.186 1.00 97.50 80 ALA A N 1
ATOM 589 C CA . ALA A 1 80 ? 1.710 10.131 5.179 1.00 97.50 80 ALA A CA 1
ATOM 590 C C . ALA A 1 80 ? 2.257 10.705 3.862 1.00 97.50 80 ALA A C 1
ATOM 592 O O . ALA A 1 80 ? 3.183 11.515 3.894 1.00 97.50 80 ALA A O 1
ATOM 593 N N . ALA A 1 81 ? 1.687 10.329 2.713 1.00 94.69 81 ALA A N 1
ATOM 594 C CA . ALA A 1 81 ? 2.085 10.865 1.413 1.00 94.69 81 ALA A CA 1
ATOM 595 C C . ALA A 1 81 ? 1.793 12.369 1.294 1.00 94.69 81 ALA A C 1
ATOM 597 O O . ALA A 1 81 ? 2.643 13.116 0.815 1.00 94.69 81 ALA A O 1
ATOM 598 N N . HIS A 1 82 ? 0.651 12.843 1.799 1.00 94.69 82 HIS A N 1
ATOM 599 C CA . HIS A 1 82 ? 0.321 14.273 1.818 1.00 94.69 82 HIS A CA 1
ATOM 600 C C . HIS A 1 82 ? 1.214 15.104 2.746 1.00 94.69 82 HIS A C 1
ATOM 602 O O . HIS A 1 82 ? 1.448 16.279 2.469 1.00 94.69 82 HIS A O 1
ATOM 608 N N . ARG A 1 83 ? 1.723 14.509 3.831 1.00 95.06 83 ARG A N 1
ATOM 609 C CA . ARG A 1 83 ? 2.658 15.171 4.755 1.00 95.06 83 ARG A CA 1
ATOM 610 C C . ARG A 1 83 ? 4.079 15.288 4.192 1.00 95.06 83 ARG A C 1
ATOM 612 O O . ARG A 1 83 ? 4.862 16.091 4.696 1.00 95.06 83 ARG A O 1
ATOM 619 N N . ARG A 1 84 ? 4.444 14.490 3.180 1.00 89.81 84 ARG A N 1
ATOM 620 C CA . ARG A 1 84 ? 5.789 14.528 2.589 1.00 89.81 84 ARG A CA 1
ATOM 621 C C . ARG A 1 84 ? 5.987 15.811 1.771 1.00 89.81 84 ARG A C 1
ATOM 623 O O . ARG A 1 84 ? 5.129 16.155 0.957 1.00 89.81 84 ARG A O 1
ATOM 630 N N . PRO A 1 85 ? 7.132 16.499 1.918 1.00 89.44 85 PRO A N 1
ATOM 631 C CA . PRO A 1 85 ? 7.467 17.606 1.037 1.00 89.44 85 PRO A CA 1
ATOM 632 C C . PRO A 1 85 ? 7.674 17.076 -0.385 1.00 89.44 85 PRO A C 1
ATOM 634 O O . PRO A 1 85 ? 8.385 16.092 -0.594 1.00 89.44 85 PRO A O 1
ATOM 637 N N . ARG A 1 86 ? 7.071 17.735 -1.376 1.00 83.25 86 ARG A N 1
ATOM 638 C CA . ARG A 1 86 ? 7.328 17.413 -2.783 1.00 83.25 86 ARG A CA 1
ATOM 639 C C . ARG A 1 86 ? 8.700 17.951 -3.180 1.00 83.25 86 ARG A C 1
ATOM 641 O O . ARG A 1 86 ? 8.910 19.162 -3.175 1.00 83.25 86 ARG A O 1
ATOM 648 N N . THR A 1 87 ? 9.622 17.060 -3.532 1.00 78.50 87 THR A N 1
ATOM 649 C CA . THR A 1 87 ? 10.953 17.420 -4.035 1.00 78.50 87 THR A CA 1
ATOM 650 C C . THR A 1 87 ? 11.044 17.100 -5.525 1.00 78.50 87 THR A C 1
ATOM 652 O O . THR A 1 87 ? 11.183 15.940 -5.908 1.00 78.50 87 THR A O 1
ATOM 655 N N . GLY A 1 88 ? 10.975 18.127 -6.374 1.00 82.25 88 GLY A N 1
ATOM 656 C CA . GLY A 1 88 ? 11.095 17.967 -7.826 1.00 82.25 88 GLY A CA 1
ATOM 657 C C . GLY A 1 88 ? 9.946 17.175 -8.462 1.00 82.25 88 GLY A C 1
ATOM 658 O O . GLY A 1 88 ? 8.825 17.173 -7.958 1.00 82.25 88 GLY A O 1
ATOM 659 N N . PHE A 1 89 ? 10.234 16.531 -9.595 1.00 81.75 89 PHE A N 1
ATOM 660 C CA . PHE A 1 89 ? 9.254 15.794 -10.403 1.00 81.75 89 PHE A CA 1
ATOM 661 C C . PHE A 1 89 ? 8.935 14.376 -9.888 1.00 81.75 89 PHE A C 1
ATOM 663 O O . PHE A 1 89 ? 8.066 13.729 -10.459 1.00 81.75 89 PHE A O 1
ATOM 670 N N . GLY A 1 90 ? 9.596 13.907 -8.823 1.00 85.31 90 GLY A N 1
ATOM 671 C CA . GLY A 1 90 ? 9.448 12.533 -8.325 1.00 85.31 90 GLY A CA 1
ATOM 672 C C . GLY A 1 90 ? 10.165 11.486 -9.185 1.00 85.31 90 GLY A C 1
ATOM 673 O O . GLY A 1 90 ? 10.880 11.810 -10.141 1.00 85.31 90 GLY A O 1
ATOM 674 N N . VAL A 1 91 ? 10.015 10.214 -8.815 1.00 90.38 91 VAL A N 1
ATOM 675 C CA . VAL A 1 91 ? 10.504 9.068 -9.594 1.00 90.38 91 VAL A CA 1
ATOM 676 C C . VAL A 1 91 ? 9.533 8.793 -10.737 1.00 90.38 91 VAL A C 1
ATOM 678 O O . VAL A 1 91 ? 8.353 8.586 -10.498 1.00 90.38 91 VAL A O 1
ATOM 681 N N . MET A 1 92 ? 10.031 8.762 -11.976 1.00 91.81 92 MET A N 1
ATOM 682 C CA . MET A 1 92 ? 9.193 8.639 -13.182 1.00 91.81 92 MET A CA 1
ATOM 683 C C . MET A 1 92 ? 9.136 7.229 -13.785 1.00 91.81 92 MET A C 1
ATOM 685 O O . MET A 1 92 ? 8.256 6.961 -14.594 1.00 91.81 92 MET A O 1
ATOM 689 N N . ASP A 1 93 ? 10.066 6.338 -13.429 1.00 95.50 93 ASP A N 1
ATOM 690 C CA . ASP A 1 93 ? 10.121 4.970 -13.963 1.00 95.50 93 ASP A CA 1
ATOM 691 C C . ASP A 1 93 ? 9.215 4.025 -13.152 1.00 95.50 93 ASP A C 1
ATOM 693 O O . ASP A 1 93 ? 9.541 3.740 -11.995 1.00 95.50 93 ASP A O 1
ATOM 697 N N . PRO A 1 94 ? 8.131 3.471 -13.730 1.00 96.62 94 PRO A N 1
ATOM 698 C CA . PRO A 1 94 ? 7.241 2.551 -13.022 1.00 96.62 94 PRO A CA 1
ATOM 699 C C . PRO A 1 94 ? 7.880 1.199 -12.670 1.00 96.62 94 PRO A C 1
ATOM 701 O O . PRO A 1 94 ? 7.320 0.458 -11.859 1.00 96.62 94 PRO A O 1
ATOM 704 N N . ASN A 1 95 ? 9.044 0.855 -13.239 1.00 97.06 95 ASN A N 1
ATOM 705 C CA . ASN A 1 95 ? 9.812 -0.321 -12.815 1.00 97.06 95 ASN A CA 1
ATOM 706 C C . ASN A 1 95 ? 10.554 -0.086 -11.495 1.00 97.06 95 ASN A C 1
ATOM 708 O O . ASN A 1 95 ? 10.905 -1.043 -10.802 1.00 97.06 95 ASN A O 1
ATOM 712 N N . ASN A 1 96 ? 10.778 1.174 -11.118 1.00 96.94 96 ASN A N 1
ATOM 713 C CA . ASN A 1 96 ? 11.393 1.522 -9.851 1.00 96.94 96 ASN A CA 1
ATOM 714 C C . ASN A 1 96 ? 10.339 1.461 -8.729 1.00 96.94 96 ASN A C 1
ATOM 716 O O . ASN A 1 96 ? 9.357 2.202 -8.773 1.00 96.94 96 ASN A O 1
ATOM 720 N N . PRO A 1 97 ? 10.526 0.650 -7.671 1.00 97.19 97 PRO A N 1
ATOM 721 C CA . PRO A 1 97 ? 9.589 0.594 -6.550 1.00 97.19 97 PRO A CA 1
ATOM 722 C C . PRO A 1 97 ? 9.300 1.959 -5.908 1.00 97.19 97 PRO A C 1
ATOM 724 O O . PRO A 1 97 ? 8.203 2.173 -5.399 1.00 97.19 97 PRO A O 1
ATOM 727 N N . ALA A 1 98 ? 10.247 2.899 -5.947 1.00 94.56 98 ALA A N 1
ATOM 728 C CA . ALA A 1 98 ? 10.047 4.234 -5.397 1.00 94.56 98 ALA A CA 1
ATOM 729 C C . ALA A 1 98 ? 8.911 5.010 -6.092 1.00 94.56 98 ALA A C 1
ATOM 731 O O . ALA A 1 98 ? 8.200 5.729 -5.395 1.00 94.56 98 ALA A O 1
ATOM 732 N N . PHE A 1 99 ? 8.664 4.786 -7.393 1.00 95.38 99 PHE A N 1
ATOM 733 C CA . PHE A 1 99 ? 7.518 5.354 -8.127 1.00 95.38 99 PHE A CA 1
ATOM 734 C C . PHE A 1 99 ? 6.194 5.060 -7.403 1.00 95.38 99 PHE A C 1
ATOM 736 O O . PHE A 1 99 ? 5.379 5.943 -7.152 1.00 95.38 99 PHE A O 1
ATOM 743 N N . TRP A 1 100 ? 6.008 3.811 -6.972 1.00 96.50 100 TRP A N 1
ATOM 744 C CA . TRP A 1 100 ? 4.786 3.357 -6.306 1.00 96.50 100 TRP A CA 1
ATOM 745 C C . TRP A 1 100 ? 4.685 3.808 -4.839 1.00 96.50 100 TRP A C 1
ATOM 747 O O . TRP A 1 100 ? 3.600 3.806 -4.264 1.00 96.50 100 TRP A O 1
ATOM 757 N N . SER A 1 101 ? 5.794 4.192 -4.204 1.00 93.75 101 SER A N 1
ATOM 758 C CA . SER A 1 101 ? 5.798 4.725 -2.833 1.00 93.75 101 SER A CA 1
ATOM 759 C C . SER A 1 101 ? 5.380 6.195 -2.732 1.00 93.75 101 SER A C 1
ATOM 761 O O . SER A 1 101 ? 5.121 6.669 -1.620 1.00 93.75 101 SER A O 1
ATOM 763 N N . GLU A 1 102 ? 5.342 6.921 -3.850 1.00 92.81 102 GLU A N 1
ATOM 764 C CA . GLU A 1 102 ? 4.932 8.329 -3.897 1.00 92.81 102 GLU A CA 1
ATOM 765 C C . GLU A 1 102 ? 3.407 8.496 -3.905 1.00 92.81 102 GLU A C 1
ATOM 767 O O . GLU A 1 102 ? 2.896 9.428 -3.283 1.00 92.81 102 GLU A O 1
ATOM 772 N N . ASP A 1 103 ? 2.685 7.557 -4.525 1.00 95.12 103 ASP A N 1
ATOM 773 C CA . ASP A 1 103 ? 1.221 7.507 -4.547 1.00 95.12 103 ASP A CA 1
ATOM 774 C C . ASP A 1 103 ? 0.708 6.149 -4.025 1.00 95.12 103 ASP A C 1
ATOM 776 O O . ASP A 1 103 ? 0.501 5.199 -4.795 1.00 95.12 103 ASP A O 1
ATOM 780 N N . PRO A 1 104 ? 0.489 6.035 -2.699 1.00 96.31 104 PRO A N 1
ATOM 781 C CA . PRO A 1 104 ? 0.013 4.804 -2.080 1.00 96.31 104 PRO A CA 1
ATOM 782 C C . PRO A 1 104 ? -1.341 4.319 -2.605 1.00 96.31 104 PRO A C 1
ATOM 784 O O . PRO A 1 104 ? -1.530 3.106 -2.683 1.00 96.31 104 PRO A O 1
ATOM 787 N N . SER A 1 105 ? -2.238 5.226 -3.011 1.00 95.81 105 SER A N 1
ATOM 788 C CA . SER A 1 105 ? -3.553 4.874 -3.563 1.00 95.81 105 SER A CA 1
ATOM 789 C C . SER A 1 105 ? -3.402 4.182 -4.915 1.00 95.81 105 SER A C 1
ATOM 791 O O . SER A 1 105 ? -3.951 3.101 -5.145 1.00 95.81 105 SER A O 1
ATOM 793 N N . THR A 1 106 ? -2.603 4.771 -5.809 1.00 96.81 106 THR A N 1
ATOM 794 C CA . THR A 1 106 ? -2.323 4.193 -7.131 1.00 96.81 106 THR A CA 1
ATOM 795 C C . THR A 1 106 ? -1.584 2.860 -7.004 1.00 96.81 106 THR A C 1
ATOM 797 O O . THR A 1 106 ? -1.901 1.899 -7.713 1.00 96.81 106 THR A O 1
ATOM 800 N N . ARG A 1 107 ? -0.660 2.743 -6.043 1.00 97.88 107 ARG A N 1
ATOM 801 C CA . ARG A 1 107 ? -0.024 1.466 -5.696 1.00 97.88 107 ARG A CA 1
ATOM 802 C C . ARG A 1 107 ? -1.024 0.416 -5.223 1.00 97.88 107 ARG A C 1
ATOM 804 O O . ARG A 1 107 ? -0.976 -0.708 -5.720 1.00 97.88 107 ARG A O 1
ATOM 811 N N . ALA A 1 108 ? -1.912 0.744 -4.286 1.00 96.31 108 ALA A N 1
ATOM 812 C CA . ALA A 1 108 ? -2.907 -0.194 -3.769 1.00 96.31 108 ALA A CA 1
ATOM 813 C C . ALA A 1 108 ? -3.856 -0.680 -4.876 1.00 96.31 108 ALA A C 1
ATOM 815 O O . ALA A 1 108 ? -4.126 -1.882 -4.984 1.00 96.31 108 ALA A O 1
ATOM 816 N N . ALA A 1 109 ? -4.286 0.226 -5.759 1.00 95.75 109 ALA A N 1
ATOM 817 C CA . ALA A 1 109 ? -5.079 -0.113 -6.936 1.00 95.75 109 ALA A CA 1
ATOM 818 C C . ALA A 1 109 ? -4.314 -1.048 -7.887 1.00 95.75 109 ALA A C 1
ATOM 820 O O . ALA A 1 109 ? -4.847 -2.086 -8.286 1.00 95.75 109 ALA A O 1
ATOM 821 N N . LYS A 1 110 ? -3.045 -0.741 -8.203 1.00 97.94 110 LYS A N 1
ATOM 822 C CA . LYS A 1 110 ? -2.193 -1.608 -9.034 1.00 97.94 110 LYS A CA 1
ATOM 823 C C . LYS A 1 110 ? -2.047 -2.999 -8.427 1.00 97.94 110 LYS A C 1
ATOM 825 O O . LYS A 1 110 ? -2.287 -3.977 -9.129 1.00 97.94 110 LYS A O 1
ATOM 830 N N . ILE A 1 111 ? -1.719 -3.104 -7.139 1.00 97.12 111 ILE A N 1
ATOM 831 C CA . ILE A 1 111 ? -1.578 -4.402 -6.467 1.00 97.12 111 ILE A CA 1
ATOM 832 C C . ILE A 1 111 ? -2.904 -5.175 -6.496 1.00 97.12 111 ILE A C 1
ATOM 834 O O . ILE A 1 111 ? -2.903 -6.372 -6.777 1.00 97.12 111 ILE A O 1
ATOM 838 N N . SER A 1 112 ? -4.038 -4.507 -6.272 1.00 94.69 112 SER A N 1
ATOM 839 C CA . SER A 1 112 ? -5.360 -5.145 -6.331 1.00 94.69 112 SER A CA 1
ATOM 840 C C . SER A 1 112 ? -5.663 -5.715 -7.720 1.00 94.69 112 SER A C 1
ATOM 842 O O . SER A 1 112 ? -6.094 -6.861 -7.825 1.00 94.69 112 SER A O 1
ATOM 844 N N . MET A 1 113 ? -5.362 -4.972 -8.792 1.00 96.31 113 MET A N 1
ATOM 845 C CA . MET A 1 113 ? -5.499 -5.470 -10.168 1.00 96.31 113 MET A CA 1
ATOM 846 C C . MET A 1 113 ? -4.557 -6.649 -10.448 1.00 96.31 113 MET A C 1
ATOM 848 O O . MET A 1 113 ? -4.975 -7.648 -11.030 1.00 96.31 113 MET A O 1
ATOM 852 N N . CYS A 1 114 ? -3.310 -6.574 -9.981 1.00 97.12 114 CYS A N 1
ATOM 853 C CA . CYS A 1 114 ? -2.307 -7.629 -10.145 1.00 97.12 114 CYS A CA 1
ATOM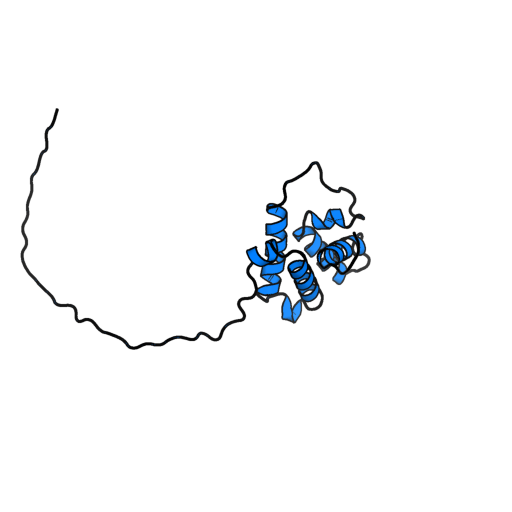 854 C C . CYS A 1 114 ? -2.692 -8.957 -9.487 1.00 97.12 114 CYS A C 1
ATOM 856 O O . CYS A 1 114 ? -2.290 -10.018 -9.954 1.00 97.12 114 CYS A O 1
ATOM 858 N N . ARG A 1 115 ? -3.490 -8.930 -8.414 1.00 94.12 115 ARG A N 1
ATOM 859 C CA . ARG A 1 115 ? -4.007 -10.161 -7.798 1.00 94.12 115 ARG A CA 1
ATOM 860 C C . ARG A 1 115 ? -4.991 -10.899 -8.700 1.00 94.12 115 ARG A C 1
ATOM 862 O O . ARG A 1 115 ? -5.050 -12.121 -8.653 1.00 94.12 115 ARG A O 1
ATOM 869 N N . LEU A 1 116 ? -5.758 -10.156 -9.495 1.00 94.38 116 LEU A N 1
ATOM 870 C CA . LEU A 1 116 ? -6.718 -10.713 -10.448 1.00 94.38 116 LEU A CA 1
ATOM 871 C C . LEU A 1 116 ? -6.030 -11.131 -11.753 1.00 94.38 116 LEU A C 1
ATOM 873 O O . LEU A 1 116 ? -6.430 -12.113 -12.370 1.00 94.38 116 LEU A O 1
ATOM 877 N N . ASN A 1 117 ? -4.992 -10.398 -12.162 1.00 96.62 117 ASN A N 1
ATOM 878 C CA . ASN A 1 117 ? -4.192 -10.698 -13.343 1.00 96.62 117 ASN A CA 1
ATOM 879 C C . ASN A 1 117 ? -2.693 -10.452 -13.066 1.00 96.62 117 ASN A C 1
ATOM 881 O O . ASN A 1 117 ? -2.226 -9.317 -13.201 1.00 96.62 117 ASN A O 1
ATOM 885 N N . PRO A 1 118 ? -1.922 -11.495 -12.707 1.00 95.69 118 PRO A N 1
ATOM 886 C CA . PRO A 1 118 ? -0.517 -11.345 -12.326 1.00 95.69 118 PRO A CA 1
ATOM 887 C C . PRO A 1 118 ? 0.421 -11.047 -13.504 1.00 95.69 118 PRO A C 1
ATOM 889 O O . PRO A 1 118 ? 1.581 -10.733 -13.271 1.00 95.69 118 PRO A O 1
ATOM 892 N N . GLN A 1 119 ? -0.062 -11.127 -14.749 1.00 96.00 119 GLN A N 1
ATOM 893 C CA . GLN A 1 119 ? 0.722 -10.826 -15.955 1.00 96.00 119 GLN A CA 1
ATOM 894 C C . GLN A 1 119 ? 0.729 -9.332 -16.311 1.00 96.00 119 GLN A C 1
ATOM 896 O O . GLN A 1 119 ? 1.309 -8.945 -17.321 1.00 96.00 119 GLN A O 1
ATOM 901 N N . LEU A 1 120 ? 0.042 -8.486 -15.535 1.00 97.38 120 LEU A N 1
ATOM 902 C CA . LEU A 1 120 ? 0.046 -7.047 -15.775 1.00 97.38 120 LEU A CA 1
ATOM 903 C C . LEU A 1 120 ? 1.430 -6.447 -15.515 1.00 97.38 120 LEU A C 1
ATOM 905 O O . LEU A 1 120 ? 2.147 -6.833 -14.591 1.00 97.38 120 LEU A O 1
ATOM 909 N N . ASP A 1 121 ? 1.758 -5.411 -16.282 1.00 98.06 121 ASP A N 1
ATOM 910 C CA . ASP A 1 121 ? 3.009 -4.695 -16.090 1.00 98.06 121 ASP A CA 1
ATOM 911 C C . ASP A 1 121 ? 3.099 -4.079 -14.688 1.00 98.06 121 ASP A C 1
ATOM 913 O O . ASP A 1 121 ? 2.122 -3.546 -14.126 1.00 98.06 121 ASP A O 1
ATOM 917 N N . TYR A 1 122 ? 4.327 -4.110 -14.169 1.00 98.00 122 TYR A N 1
ATOM 918 C CA . TYR A 1 122 ? 4.759 -3.479 -12.922 1.00 98.00 122 TYR A CA 1
ATOM 919 C C . TYR A 1 122 ? 4.175 -4.082 -11.640 1.00 98.00 122 TYR A C 1
ATOM 921 O O . TYR A 1 122 ? 4.318 -3.486 -10.570 1.00 9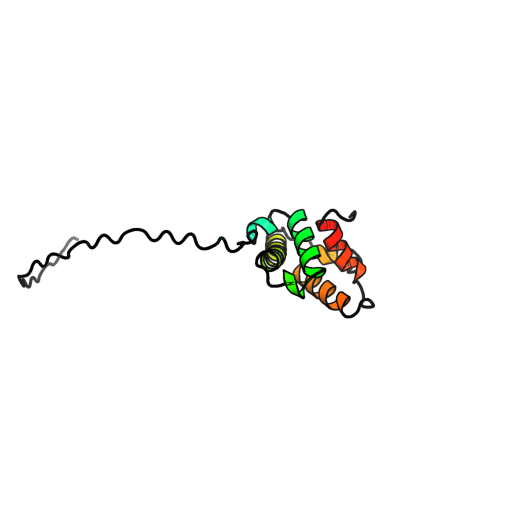8.00 122 TYR A O 1
ATOM 929 N N . CYS A 1 123 ? 3.559 -5.267 -11.703 1.00 97.81 123 CYS A N 1
ATOM 930 C CA . CYS A 1 123 ? 3.069 -5.956 -10.508 1.00 97.81 123 CYS A CA 1
ATOM 931 C C . CYS A 1 123 ? 4.173 -6.187 -9.469 1.00 97.81 123 CYS A C 1
ATOM 933 O O . CYS A 1 123 ? 3.979 -5.899 -8.282 1.00 97.81 123 CYS A O 1
ATOM 935 N N . ASP A 1 124 ? 5.353 -6.614 -9.919 1.00 97.62 124 ASP A N 1
ATOM 936 C CA . ASP A 1 124 ? 6.498 -6.843 -9.042 1.00 97.62 124 ASP A CA 1
ATOM 937 C C . ASP A 1 124 ? 7.040 -5.545 -8.448 1.00 97.62 124 ASP A C 1
ATOM 939 O O . ASP A 1 124 ? 7.285 -5.485 -7.245 1.00 97.62 124 ASP A O 1
ATOM 943 N N . ALA A 1 125 ? 7.174 -4.483 -9.249 1.00 98.19 125 ALA A N 1
ATOM 944 C CA . ALA A 1 125 ? 7.645 -3.183 -8.773 1.00 98.19 125 ALA A CA 1
ATOM 945 C C . ALA A 1 125 ? 6.689 -2.586 -7.724 1.00 98.19 125 ALA A C 1
ATOM 947 O O . ALA A 1 125 ? 7.126 -2.169 -6.644 1.00 98.19 125 ALA A O 1
ATOM 948 N N . ALA A 1 126 ? 5.379 -2.628 -7.990 1.00 98.25 126 ALA A N 1
ATOM 949 C CA . ALA A 1 126 ? 4.354 -2.147 -7.073 1.00 98.25 126 ALA A CA 1
ATOM 950 C C . ALA A 1 126 ? 4.355 -2.939 -5.760 1.00 98.25 126 ALA A C 1
ATOM 952 O O . ALA A 1 126 ? 4.426 -2.343 -4.682 1.00 98.25 126 ALA A O 1
ATOM 953 N N . ARG A 1 127 ? 4.362 -4.277 -5.818 1.00 97.75 127 ARG A N 1
ATOM 954 C CA . ARG A 1 127 ? 4.406 -5.115 -4.609 1.00 97.75 127 ARG A CA 1
ATOM 955 C C . ARG A 1 127 ? 5.725 -4.964 -3.853 1.00 97.75 127 ARG A C 1
ATOM 957 O O . ARG A 1 127 ? 5.720 -4.886 -2.623 1.00 97.75 127 ARG A O 1
ATOM 964 N N . ARG A 1 128 ? 6.852 -4.870 -4.564 1.00 98.19 128 ARG A N 1
ATOM 965 C CA . ARG A 1 128 ? 8.178 -4.651 -3.975 1.00 98.19 128 ARG A CA 1
ATOM 966 C C . ARG A 1 128 ? 8.242 -3.341 -3.202 1.00 98.19 128 ARG A C 1
ATOM 968 O O . ARG A 1 128 ? 8.827 -3.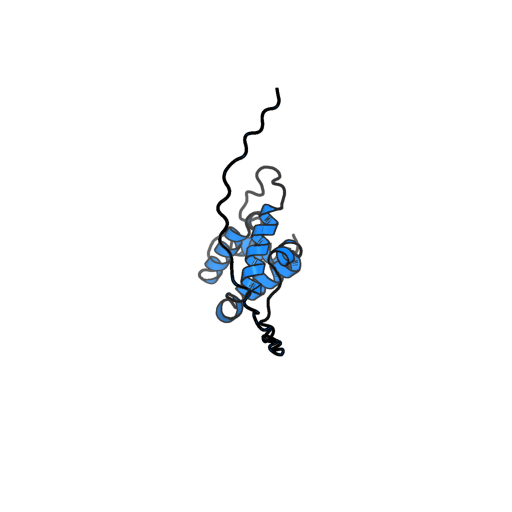331 -2.124 1.00 98.19 128 ARG A O 1
ATOM 975 N N . SER A 1 129 ? 7.614 -2.274 -3.691 1.00 98.25 129 SER A N 1
ATOM 976 C CA . SER A 1 129 ? 7.588 -0.997 -2.968 1.00 98.25 129 SER A CA 1
ATOM 977 C C . SER A 1 129 ? 6.947 -1.136 -1.583 1.00 98.25 129 SER A C 1
ATOM 979 O O . SER A 1 129 ? 7.509 -0.674 -0.594 1.00 98.25 129 SER A O 1
ATOM 981 N N . LEU A 1 130 ? 5.844 -1.883 -1.471 1.00 97.94 130 LEU A N 1
ATOM 982 C CA . LEU A 1 130 ? 5.192 -2.139 -0.189 1.00 97.94 130 LEU A CA 1
ATOM 983 C C . LEU A 1 130 ? 6.033 -3.061 0.711 1.00 97.94 130 LEU A C 1
ATOM 985 O O . LEU A 1 130 ? 6.120 -2.842 1.918 1.00 97.94 130 LEU A O 1
ATOM 989 N N . LEU A 1 131 ? 6.704 -4.065 0.134 1.00 98.38 131 LEU A N 1
ATOM 990 C CA . LEU A 1 131 ? 7.629 -4.937 0.869 1.00 98.38 131 LEU A CA 1
ATOM 991 C C . LEU A 1 131 ? 8.827 -4.165 1.440 1.00 98.38 131 LEU A C 1
ATOM 993 O O . LEU A 1 131 ? 9.259 -4.460 2.554 1.00 98.38 131 LEU A O 1
ATOM 997 N N . ILE A 1 132 ? 9.345 -3.177 0.708 1.00 98.31 132 ILE A N 1
ATOM 998 C CA . ILE A 1 132 ? 10.400 -2.277 1.183 1.00 98.31 132 ILE A CA 1
ATOM 999 C C . ILE A 1 132 ? 9.903 -1.478 2.389 1.00 98.31 132 ILE A C 1
ATOM 1001 O O . ILE A 1 132 ? 10.580 -1.440 3.415 1.00 98.31 132 ILE A O 1
ATOM 1005 N N . GLU A 1 133 ? 8.713 -0.875 2.305 1.00 97.88 133 GLU A N 1
ATOM 1006 C CA . GLU A 1 133 ? 8.144 -0.112 3.424 1.00 97.88 133 GLU A CA 1
ATOM 1007 C C . GLU A 1 133 ? 7.880 -0.991 4.651 1.00 97.88 133 GLU A C 1
ATOM 1009 O O . GLU A 1 133 ? 8.098 -0.544 5.771 1.00 97.88 133 GLU A O 1
ATOM 1014 N N . ALA A 1 134 ? 7.501 -2.255 4.450 1.00 98.25 134 ALA A N 1
ATOM 1015 C CA . ALA A 1 134 ? 7.304 -3.228 5.524 1.00 98.25 134 ALA A CA 1
ATOM 1016 C C . ALA A 1 134 ? 8.618 -3.739 6.156 1.00 98.25 134 ALA A C 1
ATOM 1018 O O . ALA A 1 134 ? 8.575 -4.517 7.116 1.00 98.25 134 ALA A O 1
ATOM 1019 N N . GLY A 1 135 ? 9.781 -3.346 5.622 1.00 97.75 135 GLY A N 1
ATOM 1020 C CA . GLY A 1 135 ? 11.092 -3.856 6.035 1.00 97.75 135 GLY A CA 1
ATOM 1021 C C . GLY A 1 135 ? 11.347 -5.309 5.614 1.00 97.75 135 GLY A C 1
ATOM 1022 O O . GLY A 1 135 ? 12.216 -5.969 6.173 1.00 97.75 135 GLY A O 1
ATOM 1023 N N . LYS A 1 136 ? 10.583 -5.822 4.641 1.00 97.62 136 LYS A N 1
ATOM 1024 C CA . LYS A 1 136 ? 10.687 -7.191 4.107 1.00 97.62 136 LYS A CA 1
ATOM 1025 C C . LYS A 1 136 ? 11.543 -7.281 2.837 1.00 97.62 136 LYS A C 1
ATOM 1027 O O . LYS A 1 136 ? 11.815 -8.380 2.364 1.00 97.62 136 LYS A O 1
ATOM 1032 N N . ALA A 1 137 ? 11.958 -6.148 2.272 1.00 96.88 137 ALA A N 1
ATOM 1033 C CA . ALA A 1 137 ? 12.847 -6.075 1.116 1.00 96.88 137 ALA A CA 1
ATOM 1034 C C . ALA A 1 137 ? 13.812 -4.887 1.237 1.00 96.88 137 ALA A C 1
ATOM 1036 O O . ALA A 1 137 ? 13.513 -3.889 1.891 1.00 96.88 137 ALA A O 1
ATOM 1037 N N . LYS A 1 138 ? 14.975 -4.993 0.586 1.00 93.56 138 LYS A N 1
ATOM 1038 C CA . LYS A 1 138 ? 15.935 -3.885 0.474 1.00 93.56 138 LYS A CA 1
ATOM 1039 C C . LYS A 1 138 ? 15.482 -2.889 -0.599 1.00 93.56 138 LYS A C 1
ATOM 1041 O O . LYS A 1 138 ? 14.916 -3.319 -1.611 1.00 93.56 138 LYS A O 1
ATOM 1046 N N . ARG A 1 139 ? 15.747 -1.600 -0.346 1.00 85.38 139 ARG A N 1
ATOM 1047 C CA . ARG A 1 139 ? 15.589 -0.516 -1.328 1.00 85.38 139 ARG A CA 1
ATOM 1048 C C . ARG A 1 139 ? 16.425 -0.783 -2.569 1.00 85.38 139 ARG A C 1
ATOM 1050 O O . ARG A 1 139 ? 17.549 -1.304 -2.399 1.00 85.38 139 ARG A O 1
#

pLDDT: mean 83.83, std 20.51, range [36.38, 98.69]

Secondary structure (DSSP, 8-state):
-----------------------PPP-------------HHHHHH-HHHHHHHHHHHHH-HHHHTTSHHHHHHHHHHHHHHHHSPP-TT----TTSHHHHHH-HHHHHHHHHHHHH-TTSTTHHHHHHHHHHHTTSS--

InterPro domains:
  IPR047937 EexN-like lipoprotein [NF033894] (32-77)